Protein AF-A0A1Q7HVD3-F1 (afdb_monomer)

Foldseek 3Di:
DLLLVQLVVLQVLLCCLQPPVVCCCVPPNVDPDRDSVVSNVVSVVSNVLSVLSVVCVVPVLVSLVSLLVQLVVLLVVLVVLVCCLPPVVPPNVVSPVSSVVSNVSSVVSVVVSVVSVVVVVD

Structure (mmCIF, N/CA/C/O backbone):
data_AF-A0A1Q7HVD3-F1
#
_entry.id   AF-A0A1Q7HVD3-F1
#
loop_
_atom_site.group_PDB
_atom_site.id
_atom_site.type_symbol
_atom_site.label_atom_id
_atom_site.label_alt_id
_atom_site.label_comp_id
_atom_site.label_asym_id
_atom_site.label_entity_id
_atom_site.label_seq_id
_atom_site.pdbx_PDB_ins_code
_atom_site.Cartn_x
_atom_site.Cartn_y
_atom_site.Cartn_z
_atom_site.occupancy
_atom_site.B_iso_or_equiv
_atom_site.auth_seq_id
_atom_site.auth_comp_id
_atom_site.auth_asym_id
_atom_site.auth_atom_id
_atom_site.pdbx_PDB_model_num
ATOM 1 N N . MET A 1 1 ? -15.423 -2.236 5.565 1.00 89.81 1 MET A N 1
ATOM 2 C CA . MET A 1 1 ? -15.327 -2.204 4.088 1.00 89.81 1 MET A CA 1
ATOM 3 C C . MET A 1 1 ? -13.984 -1.665 3.601 1.00 89.81 1 MET A C 1
ATOM 5 O O . MET A 1 1 ? -13.309 -2.400 2.901 1.00 89.81 1 MET A O 1
ATOM 9 N N . VAL A 1 2 ? -13.543 -0.468 4.023 1.00 97.25 2 VAL A N 1
ATOM 10 C CA . VAL A 1 2 ? -12.246 0.125 3.605 1.00 97.25 2 VAL A CA 1
ATOM 11 C C . VAL A 1 2 ? -11.052 -0.823 3.787 1.00 97.25 2 VAL A C 1
ATOM 13 O O . VAL A 1 2 ? -10.352 -1.097 2.821 1.00 97.25 2 VAL A O 1
ATOM 16 N N . LEU A 1 3 ? -10.861 -1.382 4.989 1.00 98.25 3 LEU A N 1
ATOM 17 C CA . LEU A 1 3 ? -9.736 -2.286 5.281 1.00 98.25 3 LEU A CA 1
ATOM 18 C C . LEU A 1 3 ? -9.755 -3.569 4.437 1.00 98.25 3 LEU A C 1
ATOM 20 O O . LEU A 1 3 ? -8.703 -4.062 4.049 1.00 98.25 3 LEU A O 1
ATOM 24 N N . VAL A 1 4 ? -10.950 -4.082 4.118 1.00 98.56 4 VAL A N 1
ATOM 25 C CA . VAL A 1 4 ? -11.106 -5.268 3.263 1.00 98.56 4 VAL A CA 1
ATOM 26 C C . VAL A 1 4 ? -10.680 -4.948 1.837 1.00 98.56 4 VAL A C 1
ATOM 28 O O . VAL A 1 4 ? -9.887 -5.683 1.267 1.00 98.56 4 VAL A O 1
ATOM 31 N N . ILE A 1 5 ? -11.172 -3.841 1.273 1.00 98.38 5 ILE A N 1
ATOM 32 C CA . ILE A 1 5 ? -10.840 -3.432 -0.097 1.00 98.38 5 ILE A CA 1
ATOM 33 C C . ILE A 1 5 ? -9.341 -3.150 -0.213 1.00 98.38 5 ILE A C 1
ATOM 35 O O . ILE A 1 5 ? -8.691 -3.706 -1.092 1.00 98.38 5 ILE A O 1
ATOM 39 N N . ALA A 1 6 ? -8.785 -2.349 0.701 1.00 98.06 6 ALA A N 1
ATOM 40 C CA . ALA A 1 6 ? -7.357 -2.052 0.720 1.00 98.06 6 ALA A CA 1
ATOM 41 C C . ALA A 1 6 ? -6.525 -3.337 0.854 1.00 98.06 6 ALA A C 1
ATOM 43 O O . ALA A 1 6 ? -5.630 -3.567 0.050 1.00 98.06 6 ALA A O 1
ATOM 44 N N . GLY A 1 7 ? -6.879 -4.218 1.795 1.00 98.50 7 GLY A N 1
ATOM 45 C CA . GLY A 1 7 ? -6.195 -5.496 1.980 1.00 98.50 7 GLY A CA 1
ATOM 46 C C . GLY A 1 7 ? -6.249 -6.395 0.743 1.00 98.50 7 GLY A C 1
ATOM 47 O O . GLY A 1 7 ? -5.219 -6.925 0.342 1.00 98.50 7 GLY A O 1
ATOM 48 N N . LEU A 1 8 ? -7.413 -6.534 0.099 1.00 98.69 8 LEU A N 1
ATOM 49 C CA . LEU A 1 8 ? -7.563 -7.349 -1.113 1.00 98.69 8 LEU A CA 1
ATOM 50 C C . LEU A 1 8 ? -6.742 -6.800 -2.281 1.00 98.69 8 LEU A C 1
ATOM 52 O O . LEU A 1 8 ? -6.075 -7.577 -2.958 1.00 98.69 8 LEU A O 1
ATOM 56 N N . LEU A 1 9 ? -6.765 -5.483 -2.503 1.00 97.88 9 LEU A N 1
ATOM 57 C CA . LEU A 1 9 ? -5.979 -4.852 -3.564 1.00 97.88 9 LEU A CA 1
ATOM 58 C C . LEU A 1 9 ? -4.476 -5.007 -3.306 1.00 97.88 9 LEU A C 1
ATOM 60 O O . LEU A 1 9 ? -3.746 -5.400 -4.208 1.00 97.88 9 LEU A O 1
ATOM 64 N N . THR A 1 10 ? -4.019 -4.786 -2.070 1.00 98.06 10 THR A N 1
ATOM 65 C CA . THR A 1 10 ? -2.610 -4.973 -1.697 1.00 98.06 10 THR A CA 1
ATOM 66 C C . THR A 1 10 ? -2.164 -6.428 -1.851 1.00 98.06 10 THR A C 1
ATOM 68 O O . THR A 1 10 ? -1.086 -6.678 -2.383 1.00 98.06 10 THR A O 1
ATOM 71 N N . VAL A 1 11 ? -2.991 -7.398 -1.441 1.00 98.75 11 VAL A N 1
ATOM 72 C CA . VAL A 1 11 ? -2.702 -8.825 -1.655 1.00 98.75 11 VAL A CA 1
ATOM 73 C C . VAL A 1 11 ? -2.643 -9.144 -3.146 1.00 98.75 11 VAL A C 1
ATOM 75 O O . VAL A 1 11 ? -1.705 -9.803 -3.577 1.00 98.75 11 VAL A O 1
ATOM 78 N N . ALA A 1 12 ? -3.601 -8.671 -3.945 1.00 98.56 12 ALA A N 1
ATOM 79 C CA . ALA A 1 12 ? -3.614 -8.921 -5.384 1.00 98.56 12 ALA A CA 1
ATOM 80 C C . ALA A 1 12 ? -2.355 -8.370 -6.075 1.00 98.56 12 ALA A C 1
ATOM 82 O O . ALA A 1 12 ? -1.742 -9.090 -6.863 1.00 98.56 12 ALA A O 1
ATOM 83 N N . SER A 1 13 ? -1.929 -7.148 -5.734 1.00 97.69 13 SER A N 1
ATOM 84 C CA . SER A 1 13 ? -0.679 -6.566 -6.238 1.00 97.69 13 SER A CA 1
ATOM 85 C C . SER A 1 13 ? 0.538 -7.401 -5.846 1.00 97.69 13 SER A C 1
ATOM 87 O O . SER A 1 13 ? 1.311 -7.786 -6.718 1.00 97.69 13 SER A O 1
ATOM 89 N N . ALA A 1 14 ? 0.666 -7.773 -4.570 1.00 98.38 14 ALA A N 1
ATOM 90 C CA . ALA A 1 14 ? 1.803 -8.562 -4.096 1.00 98.38 14 ALA A CA 1
ATOM 91 C C . ALA A 1 14 ? 1.866 -9.962 -4.731 1.00 98.38 14 ALA A C 1
ATOM 93 O O . ALA A 1 14 ? 2.940 -10.470 -5.053 1.00 98.38 14 ALA A O 1
ATOM 94 N N . LEU A 1 15 ? 0.711 -10.598 -4.953 1.00 98.75 15 LEU A N 1
ATOM 95 C CA . LEU A 1 15 ? 0.641 -11.871 -5.671 1.00 98.75 15 LEU A CA 1
ATOM 96 C C . LEU A 1 15 ? 1.056 -11.705 -7.140 1.00 98.75 15 LEU A C 1
ATOM 98 O O . LEU A 1 15 ? 1.761 -12.564 -7.669 1.00 98.75 15 LEU A O 1
ATOM 102 N N . ALA A 1 16 ? 0.668 -10.611 -7.796 1.00 98.62 16 ALA A N 1
ATOM 103 C CA . ALA A 1 16 ? 1.115 -10.322 -9.155 1.00 98.62 16 ALA A CA 1
ATOM 104 C C . ALA A 1 16 ? 2.634 -10.076 -9.219 1.00 98.62 16 ALA A C 1
ATOM 106 O O . ALA A 1 16 ? 3.289 -10.612 -10.106 1.00 98.62 16 ALA A O 1
ATOM 107 N N . GLU A 1 17 ? 3.219 -9.363 -8.257 1.00 98.44 17 GLU A N 1
ATOM 108 C CA . GLU A 1 17 ? 4.672 -9.155 -8.152 1.00 98.44 17 GLU A CA 1
ATOM 109 C C . GLU A 1 17 ? 5.442 -10.476 -7.959 1.00 98.44 17 GLU A C 1
ATOM 111 O O . GLU A 1 17 ? 6.466 -10.705 -8.603 1.00 98.44 17 GLU A O 1
ATOM 116 N N . LEU A 1 18 ? 4.928 -11.387 -7.125 1.00 98.56 18 LEU A N 1
ATOM 117 C CA . LEU A 1 18 ? 5.565 -12.678 -6.836 1.00 98.56 18 LEU A CA 1
ATOM 118 C C . LEU A 1 18 ? 5.442 -13.686 -7.985 1.00 98.56 18 LEU A C 1
ATOM 120 O O . LEU A 1 18 ? 6.408 -14.381 -8.315 1.00 98.56 18 LEU A O 1
ATOM 124 N N . PHE A 1 19 ? 4.248 -13.798 -8.571 1.00 98.62 19 PHE A N 1
ATOM 125 C CA . PHE A 1 19 ? 3.902 -14.891 -9.486 1.00 98.62 19 PHE A CA 1
ATOM 126 C C . PHE A 1 19 ? 3.813 -14.465 -10.953 1.00 98.62 19 PHE A C 1
ATOM 128 O O . PHE A 1 19 ? 3.938 -15.312 -11.837 1.00 98.62 19 PHE A O 1
ATOM 135 N N . ALA A 1 20 ? 3.646 -13.172 -11.231 1.00 98.44 20 ALA A N 1
ATOM 136 C CA . ALA A 1 20 ? 3.567 -12.612 -12.578 1.00 98.44 20 ALA A CA 1
ATOM 137 C C . ALA A 1 20 ? 4.376 -11.297 -12.730 1.00 98.44 20 ALA A C 1
ATOM 139 O O . ALA A 1 20 ? 3.848 -10.317 -13.262 1.00 98.44 20 ALA A O 1
ATOM 140 N N . PRO A 1 21 ? 5.663 -11.247 -12.316 1.00 98.12 21 PRO A N 1
ATOM 141 C CA . PRO A 1 21 ? 6.432 -9.999 -12.231 1.00 98.12 21 PRO A CA 1
ATOM 142 C C . PRO A 1 21 ? 6.571 -9.263 -13.570 1.00 98.12 21 PRO A C 1
ATOM 144 O O . PRO A 1 21 ? 6.491 -8.041 -13.605 1.00 98.12 21 PRO A O 1
ATOM 147 N N . ALA A 1 22 ? 6.747 -9.983 -14.683 1.00 97.75 22 ALA A N 1
ATOM 148 C CA . ALA A 1 22 ? 6.830 -9.357 -16.005 1.00 97.75 22 ALA A CA 1
ATOM 1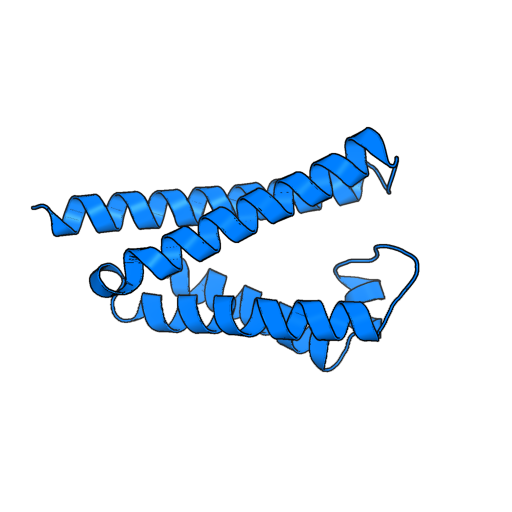49 C C . ALA A 1 22 ? 5.507 -8.671 -16.388 1.00 97.75 22 ALA A C 1
ATOM 151 O O . ALA A 1 22 ? 5.503 -7.520 -16.808 1.00 97.75 22 ALA A O 1
ATOM 152 N N . TRP A 1 23 ? 4.372 -9.336 -16.142 1.00 98.00 23 TRP A N 1
ATOM 153 C CA . TRP A 1 23 ? 3.056 -8.744 -16.382 1.00 98.00 23 TRP A CA 1
ATOM 154 C C . TRP A 1 23 ? 2.811 -7.528 -15.483 1.00 98.00 23 TRP A C 1
ATOM 156 O O . TRP A 1 23 ? 2.312 -6.508 -15.958 1.00 98.00 23 TRP A O 1
ATOM 166 N N . PHE A 1 24 ? 3.181 -7.614 -14.202 1.00 97.56 24 PHE A N 1
ATOM 167 C CA . PHE A 1 24 ? 3.056 -6.493 -13.273 1.00 97.56 24 PHE A CA 1
ATOM 168 C C . PHE A 1 24 ? 3.880 -5.290 -13.740 1.00 97.56 24 PHE A C 1
ATOM 170 O O . PHE A 1 24 ? 3.375 -4.168 -13.752 1.00 97.56 24 PHE A O 1
ATOM 177 N N . PHE A 1 25 ? 5.120 -5.527 -14.171 1.00 95.50 25 PHE A N 1
ATOM 178 C CA . PHE A 1 25 ? 5.982 -4.492 -14.729 1.00 95.50 25 PHE A CA 1
ATOM 179 C C . PHE A 1 25 ? 5.345 -3.837 -15.959 1.00 95.50 25 PHE A C 1
ATOM 181 O O . PHE A 1 25 ? 5.230 -2.619 -16.004 1.00 95.50 25 PHE A O 1
ATOM 188 N N . ASP A 1 26 ? 4.853 -4.623 -16.916 1.00 95.31 26 ASP A N 1
ATOM 189 C CA . ASP A 1 26 ? 4.305 -4.085 -18.166 1.00 95.31 26 ASP A CA 1
ATOM 190 C C . ASP A 1 26 ? 2.983 -3.314 -17.976 1.00 95.31 26 ASP A C 1
ATOM 192 O O . ASP A 1 26 ? 2.684 -2.396 -18.743 1.00 95.31 26 ASP A O 1
ATOM 196 N N . ASN A 1 27 ? 2.176 -3.672 -16.968 1.00 94.06 27 ASN A N 1
ATOM 197 C CA . ASN A 1 27 ? 0.786 -3.205 -16.859 1.00 94.06 27 ASN A CA 1
ATOM 198 C C . ASN A 1 27 ? 0.505 -2.312 -15.648 1.00 94.06 27 ASN A C 1
ATOM 200 O O . ASN A 1 27 ? -0.363 -1.444 -15.734 1.00 94.06 27 ASN A O 1
ATOM 204 N N . ILE A 1 28 ? 1.203 -2.518 -14.531 1.00 91.62 28 ILE A N 1
ATOM 205 C CA . ILE A 1 28 ? 0.907 -1.857 -13.255 1.00 91.62 28 ILE A CA 1
ATOM 206 C C . ILE A 1 28 ? 2.006 -0.856 -12.907 1.00 91.62 28 ILE A C 1
ATOM 208 O O . ILE A 1 28 ? 1.733 0.336 -12.814 1.00 91.62 28 ILE A O 1
ATOM 212 N N . GLY A 1 29 ? 3.248 -1.323 -12.769 1.00 87.81 29 GLY A N 1
ATOM 213 C CA . GLY A 1 29 ? 4.378 -0.506 -12.324 1.00 87.81 29 GLY A CA 1
ATOM 214 C C . GLY A 1 29 ? 5.587 -0.590 -13.258 1.00 87.81 29 GLY A C 1
ATOM 215 O O . GLY A 1 29 ? 6.583 -1.210 -12.876 1.00 87.81 29 GLY A O 1
ATOM 216 N N . PRO A 1 30 ? 5.549 0.032 -14.454 1.00 87.81 30 PRO A N 1
ATOM 217 C CA . PRO A 1 30 ? 6.685 0.042 -15.373 1.00 87.81 30 PRO A CA 1
ATOM 218 C C . PRO A 1 30 ? 7.740 1.054 -14.917 1.00 87.81 30 PRO A C 1
ATOM 220 O O . PRO A 1 30 ? 7.810 2.176 -15.419 1.00 87.81 30 PRO A O 1
ATOM 223 N N . TYR A 1 31 ? 8.574 0.644 -13.965 1.00 85.88 31 TYR A N 1
ATOM 224 C CA . TYR A 1 31 ? 9.717 1.414 -13.470 1.00 85.88 31 TYR A CA 1
ATOM 225 C C . TYR A 1 31 ? 11.019 0.782 -13.983 1.00 85.88 31 TYR A C 1
ATOM 227 O O . TYR A 1 31 ? 11.544 -0.132 -13.346 1.00 85.88 31 TYR A O 1
ATOM 235 N N . PRO A 1 32 ? 11.508 1.173 -15.179 1.00 86.69 32 PRO A N 1
ATOM 236 C CA . PRO A 1 32 ? 12.650 0.519 -15.807 1.00 86.69 32 PRO A CA 1
ATOM 237 C C . PRO A 1 32 ? 13.969 0.787 -15.060 1.00 86.69 32 PRO A C 1
ATOM 239 O O . PRO A 1 32 ? 14.143 1.865 -14.492 1.00 86.69 32 PRO A O 1
ATOM 242 N N . PRO A 1 33 ? 14.941 -0.144 -15.142 1.00 91.38 33 PRO A N 1
ATOM 243 C CA . PRO A 1 33 ? 14.887 -1.413 -15.877 1.00 91.38 33 PRO A CA 1
ATOM 244 C C . PRO A 1 33 ? 14.118 -2.516 -15.128 1.00 91.38 33 PRO A C 1
ATOM 246 O O . PRO A 1 33 ? 14.104 -2.555 -13.901 1.00 91.38 33 PRO A O 1
ATOM 249 N N . TYR A 1 34 ? 13.520 -3.458 -15.870 1.00 94.69 34 TYR A N 1
ATOM 250 C CA . TYR A 1 34 ? 12.862 -4.623 -15.268 1.00 94.69 34 TYR A CA 1
ATOM 251 C C . TYR A 1 34 ? 13.845 -5.439 -14.417 1.00 94.69 34 TYR A C 1
ATOM 253 O O . TYR A 1 34 ? 14.892 -5.875 -14.901 1.00 94.69 34 TYR A O 1
ATOM 261 N N . ASN A 1 35 ? 13.472 -5.700 -13.162 1.00 97.00 35 ASN A N 1
ATOM 262 C CA . ASN A 1 35 ? 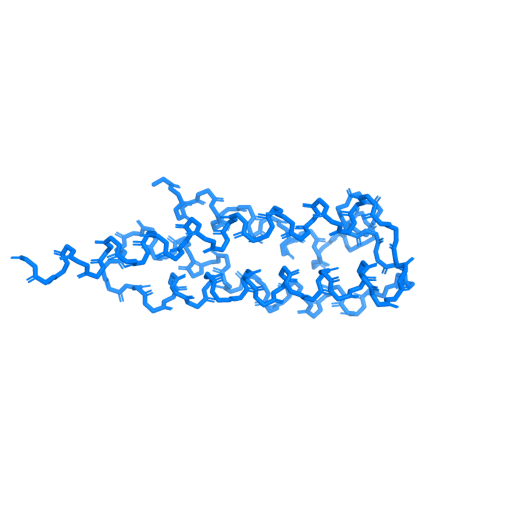14.243 -6.529 -12.243 1.00 97.00 35 ASN A CA 1
ATOM 263 C C . ASN A 1 35 ? 13.334 -7.533 -11.521 1.00 97.00 35 ASN A C 1
ATOM 265 O O . ASN A 1 35 ? 12.691 -7.224 -10.520 1.00 97.00 35 ASN A O 1
ATOM 269 N N . ARG A 1 36 ? 13.336 -8.778 -12.006 1.00 97.38 36 ARG A N 1
ATOM 270 C CA . ARG A 1 36 ? 12.526 -9.877 -11.456 1.00 97.38 36 ARG A CA 1
ATOM 271 C C . ARG A 1 36 ? 12.796 -10.158 -9.971 1.00 97.38 36 ARG A C 1
ATOM 273 O O . ARG A 1 36 ? 11.895 -10.616 -9.275 1.00 97.38 36 ARG A O 1
ATOM 280 N N . HIS A 1 37 ? 14.033 -9.990 -9.504 1.00 97.94 37 HIS A N 1
ATOM 281 C CA . HIS A 1 37 ? 14.366 -10.243 -8.100 1.00 97.94 37 HIS A CA 1
ATOM 282 C C . HIS A 1 37 ? 13.763 -9.152 -7.216 1.00 97.94 37 HIS A C 1
ATOM 284 O O . HIS A 1 37 ? 13.024 -9.469 -6.294 1.00 97.94 37 HIS A O 1
ATOM 290 N N . TYR A 1 38 ? 13.959 -7.888 -7.600 1.00 96.88 38 TYR A N 1
ATOM 291 C CA . TYR A 1 38 ? 13.426 -6.738 -6.873 1.00 96.88 38 TYR A CA 1
ATOM 292 C C . TYR A 1 38 ? 11.893 -6.736 -6.790 1.00 96.88 38 TYR A C 1
ATOM 294 O O . TYR A 1 38 ? 11.346 -6.485 -5.722 1.00 96.88 38 TYR A O 1
ATOM 302 N N . LEU A 1 39 ? 11.187 -7.079 -7.879 1.00 97.56 39 LEU A N 1
ATOM 303 C CA . LEU A 1 39 ? 9.727 -7.248 -7.819 1.00 97.56 39 LEU A CA 1
ATOM 304 C C . LEU A 1 39 ? 9.324 -8.379 -6.862 1.00 97.56 39 LEU A C 1
ATOM 306 O O . LEU A 1 39 ? 8.369 -8.231 -6.108 1.00 97.56 39 LEU A O 1
ATOM 310 N N . GLY A 1 40 ? 10.057 -9.495 -6.866 1.00 98.06 40 GLY A N 1
ATOM 311 C CA . GLY A 1 40 ? 9.810 -10.593 -5.932 1.00 98.06 40 GLY A CA 1
ATOM 312 C C . GLY A 1 40 ? 9.989 -10.171 -4.471 1.00 98.06 40 GLY A C 1
ATOM 313 O O . GLY A 1 40 ? 9.146 -10.502 -3.639 1.00 98.06 40 GLY A O 1
ATOM 314 N N . ASP A 1 41 ? 11.041 -9.408 -4.172 1.00 98.31 41 ASP A N 1
ATOM 315 C CA . ASP A 1 41 ? 11.285 -8.863 -2.835 1.00 98.31 41 ASP A CA 1
ATOM 316 C C . ASP A 1 41 ? 10.165 -7.903 -2.424 1.00 98.31 41 ASP A C 1
ATOM 318 O O . ASP A 1 41 ? 9.605 -8.041 -1.336 1.00 98.31 41 ASP A O 1
ATOM 322 N N . LEU A 1 42 ? 9.780 -6.978 -3.311 1.00 96.50 42 LEU A N 1
ATOM 323 C CA . LEU A 1 42 ? 8.676 -6.050 -3.073 1.00 96.50 42 LEU A CA 1
ATOM 324 C C . LEU A 1 42 ? 7.388 -6.809 -2.727 1.00 96.50 42 LEU A C 1
ATOM 326 O O . LEU A 1 42 ? 6.816 -6.578 -1.661 1.00 96.50 42 LEU A O 1
ATOM 330 N N . GLY A 1 43 ? 7.004 -7.792 -3.543 1.00 98.12 43 GLY A N 1
ATOM 331 C CA . GLY A 1 43 ? 5.822 -8.614 -3.288 1.00 98.12 43 GLY A CA 1
ATOM 332 C C . GLY A 1 43 ? 5.907 -9.393 -1.978 1.00 98.12 43 GLY A C 1
ATOM 333 O O . GLY A 1 43 ? 4.923 -9.470 -1.238 1.00 98.12 43 GLY A O 1
ATOM 334 N N . ALA A 1 44 ? 7.084 -9.912 -1.624 1.00 98.44 44 ALA A N 1
ATOM 335 C CA . ALA A 1 44 ? 7.295 -10.612 -0.359 1.00 98.44 44 ALA A CA 1
ATOM 336 C C . ALA A 1 44 ? 7.111 -9.696 0.865 1.00 98.44 44 ALA A C 1
ATOM 338 O O . ALA A 1 44 ? 6.562 -10.139 1.876 1.00 98.44 44 ALA A O 1
ATOM 339 N N . PHE A 1 45 ? 7.515 -8.425 0.780 1.00 96.62 45 PHE A N 1
ATOM 340 C CA . PHE A 1 45 ? 7.332 -7.443 1.856 1.00 96.62 45 PHE A CA 1
ATOM 341 C C . PHE A 1 45 ? 5.930 -6.811 1.881 1.00 96.62 45 PHE A C 1
ATOM 343 O O . PHE A 1 45 ? 5.431 -6.474 2.958 1.00 96.62 45 PHE A O 1
ATOM 350 N N . VAL A 1 46 ? 5.264 -6.676 0.730 1.00 97.06 46 VAL A N 1
ATOM 351 C CA . VAL A 1 46 ? 3.922 -6.075 0.612 1.00 97.06 46 VAL A CA 1
ATOM 35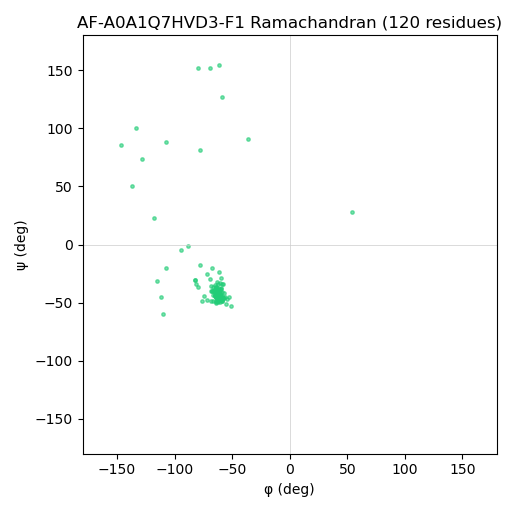2 C C . VAL A 1 46 ? 2.815 -7.071 0.973 1.00 97.06 46 VAL A C 1
ATOM 354 O O . VAL A 1 46 ? 1.816 -6.683 1.589 1.00 97.06 46 VAL A O 1
ATOM 357 N N . LEU A 1 47 ? 2.985 -8.363 0.670 1.00 98.56 47 LEU A N 1
ATOM 358 C CA . LEU A 1 47 ? 1.975 -9.392 0.940 1.00 98.56 47 LEU A CA 1
ATOM 359 C C . LEU A 1 47 ? 1.533 -9.434 2.422 1.00 98.56 47 LEU A C 1
ATOM 361 O O . LEU A 1 47 ? 0.321 -9.413 2.674 1.00 98.56 47 LEU A O 1
ATOM 365 N N . PRO A 1 48 ? 2.443 -9.420 3.422 1.00 98.31 48 PRO A N 1
ATOM 366 C CA . PRO A 1 48 ? 2.062 -9.373 4.832 1.00 98.31 48 PRO A CA 1
ATOM 367 C C . PRO A 1 48 ? 1.260 -8.127 5.221 1.00 98.31 48 PRO A C 1
ATOM 369 O O . PRO A 1 48 ? 0.380 -8.229 6.073 1.00 98.31 48 PRO A O 1
ATOM 372 N N . LEU A 1 49 ? 1.508 -6.966 4.600 1.00 97.44 49 LEU A N 1
ATOM 373 C CA . LEU A 1 49 ? 0.734 -5.746 4.869 1.00 97.44 49 LEU A CA 1
ATOM 374 C C . LEU A 1 49 ? -0.715 -5.898 4.397 1.00 97.44 49 LEU A C 1
ATOM 376 O O . LEU A 1 49 ? -1.644 -5.569 5.138 1.00 97.44 49 LEU A O 1
ATOM 380 N N . GLY A 1 50 ? -0.920 -6.458 3.201 1.00 98.38 50 GLY A N 1
ATOM 381 C CA . GLY A 1 50 ? -2.255 -6.751 2.679 1.00 98.38 50 GLY A CA 1
ATOM 382 C C . GLY A 1 50 ? -3.013 -7.750 3.557 1.00 98.38 50 GLY A C 1
ATOM 383 O O . GLY A 1 50 ? -4.152 -7.497 3.953 1.00 98.38 50 GLY A O 1
ATOM 384 N N . ILE A 1 51 ? -2.358 -8.846 3.953 1.00 98.69 51 ILE A N 1
ATOM 385 C CA . ILE A 1 51 ? -2.924 -9.830 4.891 1.00 98.69 51 ILE A CA 1
ATOM 386 C C . ILE A 1 51 ? -3.234 -9.175 6.245 1.00 98.69 51 ILE A C 1
ATOM 388 O O . ILE A 1 51 ? -4.309 -9.395 6.806 1.00 98.69 51 ILE A O 1
ATOM 392 N N . GLY A 1 52 ? -2.332 -8.335 6.754 1.00 98.50 52 GLY A N 1
ATOM 393 C CA . GLY A 1 52 ? -2.503 -7.591 8.000 1.00 98.50 52 GLY A CA 1
ATOM 394 C C . GLY A 1 52 ? -3.737 -6.690 7.981 1.00 98.50 52 GLY A C 1
ATOM 395 O O . GLY A 1 52 ? -4.489 -6.672 8.953 1.00 98.50 52 GLY A O 1
ATOM 396 N N . LEU A 1 53 ? -4.015 -6.014 6.863 1.00 98.62 53 LEU A N 1
ATOM 397 C CA . LEU A 1 53 ? -5.238 -5.224 6.680 1.00 98.62 53 LEU A CA 1
ATOM 398 C C . LEU A 1 53 ? -6.506 -6.092 6.675 1.00 98.62 53 LEU A C 1
ATOM 400 O O . LEU A 1 53 ? -7.512 -5.704 7.272 1.00 98.62 53 LEU A O 1
ATOM 404 N N . LEU A 1 54 ? -6.463 -7.282 6.066 1.00 98.69 54 LEU A N 1
ATOM 405 C CA . LEU A 1 54 ? -7.581 -8.236 6.099 1.00 98.69 54 LEU A CA 1
ATOM 406 C C . LEU A 1 54 ? -7.834 -8.784 7.511 1.00 98.69 54 LEU A C 1
ATOM 408 O O . LEU A 1 54 ? -8.985 -8.983 7.899 1.00 98.69 54 LEU A O 1
ATOM 412 N N . ILE A 1 55 ? -6.778 -9.004 8.298 1.00 98.62 55 ILE A N 1
ATOM 413 C CA . ILE A 1 55 ? -6.887 -9.378 9.714 1.00 98.62 55 ILE A CA 1
ATOM 414 C C . ILE A 1 55 ? -7.471 -8.212 10.517 1.00 98.62 55 ILE A C 1
ATOM 416 O O . ILE A 1 55 ? -8.454 -8.397 11.236 1.00 98.62 55 ILE A O 1
ATOM 420 N N . ALA A 1 56 ? -6.932 -7.005 10.335 1.00 98.38 56 ALA A N 1
ATOM 421 C CA . ALA A 1 56 ? -7.405 -5.799 11.002 1.00 98.38 56 ALA A CA 1
ATOM 422 C C . ALA A 1 56 ? -8.870 -5.487 10.676 1.00 98.38 56 ALA A C 1
ATOM 424 O O . ALA A 1 56 ? -9.586 -4.950 11.514 1.00 98.38 56 ALA A O 1
ATOM 425 N N . ALA A 1 57 ? -9.363 -5.874 9.497 1.00 98.25 57 ALA A N 1
ATOM 426 C CA . ALA A 1 57 ? -10.766 -5.717 9.136 1.00 98.25 57 ALA A CA 1
ATOM 427 C C . ALA A 1 57 ? -11.738 -6.493 10.044 1.00 98.25 57 ALA A C 1
ATOM 429 O O . ALA A 1 57 ? -12.906 -6.111 10.119 1.00 98.25 57 ALA A O 1
ATOM 430 N N . ARG A 1 58 ? -11.279 -7.559 10.720 1.00 98.00 58 ARG A N 1
ATOM 431 C CA . ARG A 1 58 ? -12.103 -8.370 11.635 1.00 98.00 58 ARG A CA 1
ATOM 432 C C . ARG A 1 58 ? -12.265 -7.728 13.010 1.00 98.00 58 ARG A C 1
ATOM 434 O O . ARG A 1 58 ? -13.334 -7.827 13.598 1.00 98.00 58 ARG A O 1
ATOM 441 N N . ASP A 1 59 ? -11.217 -7.073 13.499 1.00 97.56 59 ASP A N 1
ATOM 442 C CA . ASP A 1 59 ? -11.227 -6.323 14.758 1.00 97.56 59 ASP A CA 1
ATOM 443 C C . ASP A 1 59 ? -10.298 -5.103 14.632 1.00 97.56 59 ASP A C 1
ATOM 445 O O . ASP A 1 59 ? -9.113 -5.182 14.970 1.00 97.56 59 ASP A O 1
ATOM 449 N N . PRO A 1 60 ? -10.801 -3.972 14.104 1.00 97.31 60 PRO A N 1
ATOM 450 C CA . PRO A 1 60 ? -9.962 -2.808 13.835 1.00 97.31 60 PRO A CA 1
ATOM 451 C C . PRO A 1 60 ? -9.353 -2.201 15.099 1.00 97.31 60 PRO A C 1
ATOM 453 O O . PRO A 1 60 ? -8.235 -1.695 15.048 1.00 97.31 60 PRO A O 1
ATOM 456 N N . ILE A 1 61 ? -10.069 -2.277 16.227 1.00 97.12 61 ILE A N 1
ATOM 457 C CA . ILE A 1 61 ? -9.648 -1.711 17.514 1.00 97.12 61 ILE A CA 1
ATOM 458 C C . ILE A 1 61 ? -8.382 -2.411 18.003 1.00 97.12 61 ILE A C 1
ATOM 460 O O . ILE A 1 61 ? -7.391 -1.747 18.308 1.00 97.12 61 ILE A O 1
ATOM 464 N N . ARG A 1 62 ? -8.364 -3.749 17.990 1.00 97.31 62 ARG A N 1
ATOM 465 C CA . ARG A 1 62 ? -7.182 -4.523 18.402 1.00 97.31 62 ARG A CA 1
ATOM 466 C C . ARG A 1 62 ? -5.988 -4.385 17.461 1.00 97.31 62 ARG A C 1
ATOM 468 O O . ARG A 1 62 ? -4.864 -4.655 17.871 1.00 97.31 62 ARG A O 1
ATOM 475 N N . HIS A 1 63 ? -6.213 -3.971 16.216 1.00 98.00 63 HIS A N 1
ATOM 476 C CA . HIS A 1 63 ? -5.192 -3.956 15.166 1.00 98.00 63 HIS A CA 1
ATOM 477 C C . HIS A 1 63 ? -4.888 -2.549 14.639 1.00 98.00 63 HIS A C 1
ATOM 479 O O . HIS A 1 63 ? -4.369 -2.397 13.533 1.00 98.00 63 HIS A O 1
ATOM 485 N N . VAL A 1 64 ? -5.171 -1.504 15.420 1.00 97.75 64 VAL A N 1
ATOM 486 C CA . VAL A 1 64 ? -4.987 -0.114 14.979 1.00 97.75 64 VAL A CA 1
ATOM 487 C C . VAL A 1 64 ? -3.542 0.205 14.578 1.00 97.75 64 VAL A C 1
ATOM 489 O O . VAL A 1 64 ? -3.322 0.934 13.614 1.00 97.75 64 VAL A O 1
ATOM 492 N N . ALA A 1 65 ? -2.559 -0.413 15.241 1.00 97.62 65 ALA A N 1
ATOM 493 C CA . ALA A 1 65 ? -1.147 -0.285 14.885 1.00 97.62 65 ALA A CA 1
ATOM 494 C C . ALA A 1 65 ? -0.841 -0.830 13.478 1.00 97.62 65 ALA A C 1
ATOM 496 O O . ALA A 1 65 ? -0.070 -0.217 12.746 1.00 97.62 65 ALA A O 1
ATOM 497 N N . LEU A 1 66 ? -1.482 -1.932 13.061 1.00 97.62 66 LEU A N 1
ATOM 498 C CA . LEU A 1 66 ? -1.328 -2.476 11.705 1.00 97.62 66 LEU A CA 1
ATOM 499 C C . LEU A 1 66 ? -1.937 -1.542 10.654 1.00 97.62 66 LEU A C 1
ATOM 501 O O . LEU A 1 66 ? -1.347 -1.336 9.597 1.00 97.62 66 LEU A O 1
ATOM 505 N N . ILE A 1 67 ? -3.092 -0.939 10.955 1.00 98.50 67 ILE A N 1
ATOM 506 C CA . ILE A 1 67 ? -3.734 0.042 10.067 1.00 98.50 67 ILE A CA 1
ATOM 507 C C . ILE A 1 67 ? -2.835 1.277 9.914 1.00 98.50 67 ILE A C 1
ATOM 509 O O . ILE A 1 67 ? -2.617 1.747 8.798 1.00 98.50 67 ILE A O 1
ATOM 513 N N . ALA A 1 68 ? -2.278 1.775 11.022 1.00 98.25 68 ALA A N 1
ATOM 514 C CA . ALA A 1 68 ? -1.352 2.902 11.015 1.00 98.25 68 ALA A CA 1
ATOM 515 C C . ALA A 1 68 ? -0.065 2.583 10.241 1.00 98.25 68 ALA A C 1
ATOM 517 O O . ALA A 1 68 ? 0.380 3.402 9.441 1.00 98.25 68 ALA A O 1
ATOM 518 N N . LEU A 1 69 ? 0.498 1.383 10.412 1.00 98.25 69 LEU A N 1
ATOM 519 C CA . LEU A 1 69 ? 1.674 0.944 9.662 1.00 98.25 69 LEU A CA 1
ATOM 520 C C . LEU A 1 69 ? 1.401 0.907 8.154 1.00 98.25 69 LEU A C 1
ATOM 522 O O . LEU A 1 69 ? 2.204 1.414 7.377 1.00 98.25 69 LEU A O 1
ATOM 526 N N . ALA A 1 70 ? 0.253 0.370 7.735 1.00 98.06 70 ALA A N 1
ATOM 527 C CA . ALA A 1 70 ? -0.143 0.349 6.328 1.00 98.06 70 ALA A CA 1
ATOM 528 C C . ALA A 1 70 ? -0.374 1.761 5.753 1.00 98.06 70 ALA A C 1
ATOM 530 O O . ALA A 1 70 ? -0.054 2.014 4.588 1.00 98.06 70 ALA A O 1
ATOM 531 N N 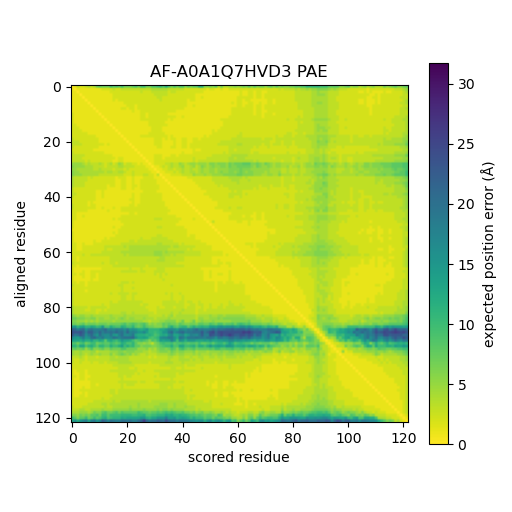. ALA A 1 71 ? -0.896 2.686 6.567 1.00 98.44 71 ALA A N 1
ATOM 532 C CA . ALA A 1 71 ? -1.033 4.093 6.201 1.00 98.44 71 ALA A CA 1
ATOM 533 C C . ALA A 1 71 ? 0.338 4.753 5.990 1.00 98.44 71 ALA A C 1
ATOM 535 O O . ALA A 1 71 ? 0.579 5.346 4.942 1.00 98.44 71 ALA A O 1
ATOM 536 N N . ILE A 1 72 ? 1.253 4.598 6.953 1.00 98.31 72 ILE A N 1
ATOM 537 C CA . ILE A 1 72 ? 2.621 5.130 6.877 1.00 98.31 72 ILE A CA 1
ATOM 538 C C . ILE A 1 72 ? 3.352 4.543 5.670 1.00 98.31 72 ILE A C 1
ATOM 540 O O . ILE A 1 72 ? 3.939 5.296 4.900 1.00 98.31 72 ILE A O 1
ATOM 544 N N . GLY A 1 73 ? 3.267 3.227 5.463 1.00 96.94 73 GLY A N 1
ATOM 545 C CA . GLY A 1 73 ? 3.871 2.553 4.314 1.00 96.94 73 GLY A CA 1
ATOM 546 C C . GLY A 1 73 ? 3.401 3.139 2.982 1.00 96.94 73 GLY A C 1
ATOM 547 O O . GLY A 1 73 ? 4.230 3.451 2.135 1.00 96.94 73 GLY A O 1
ATOM 548 N N . ASN A 1 74 ? 2.094 3.385 2.822 1.00 97.69 74 ASN A N 1
ATOM 549 C CA . ASN A 1 74 ? 1.558 4.044 1.625 1.00 97.69 74 ASN A CA 1
ATOM 550 C C . ASN A 1 74 ? 2.087 5.471 1.443 1.00 97.69 74 ASN A C 1
ATOM 552 O O . ASN A 1 74 ? 2.430 5.852 0.330 1.00 97.69 74 ASN A O 1
ATOM 556 N N . LEU A 1 75 ? 2.170 6.262 2.516 1.00 98.25 75 LEU A N 1
ATOM 557 C CA . LEU A 1 75 ? 2.654 7.644 2.436 1.00 98.25 75 LEU A CA 1
ATOM 558 C C . LEU A 1 75 ? 4.152 7.712 2.113 1.00 98.25 75 LEU A C 1
ATOM 560 O O . LEU A 1 75 ? 4.564 8.537 1.301 1.00 98.25 75 LEU A O 1
ATOM 564 N N . VAL A 1 76 ? 4.961 6.828 2.704 1.00 97.75 76 VAL A N 1
ATOM 565 C CA . VAL A 1 76 ? 6.391 6.706 2.382 1.00 97.75 76 VAL A CA 1
ATOM 566 C C . VAL A 1 76 ? 6.574 6.246 0.934 1.00 97.75 76 VAL A C 1
ATOM 568 O O . VAL A 1 76 ? 7.401 6.801 0.217 1.00 97.75 76 VAL A O 1
ATOM 571 N N . HIS A 1 77 ? 5.760 5.296 0.469 1.00 95.06 77 HIS A N 1
ATOM 572 C CA . HIS A 1 77 ? 5.788 4.838 -0.919 1.00 95.06 77 HIS A CA 1
ATOM 573 C C . HIS A 1 77 ? 5.395 5.958 -1.895 1.00 95.06 77 HIS A C 1
ATOM 575 O O . HIS A 1 77 ? 6.100 6.206 -2.871 1.00 95.06 77 HIS A O 1
ATOM 581 N N . ALA A 1 78 ? 4.331 6.706 -1.594 1.00 95.69 78 ALA A N 1
ATOM 582 C CA . ALA A 1 78 ? 3.929 7.877 -2.368 1.00 95.69 78 ALA A CA 1
ATOM 583 C C . ALA A 1 78 ? 5.052 8.923 -2.456 1.00 95.69 78 ALA A C 1
ATOM 585 O O . ALA A 1 78 ? 5.296 9.477 -3.527 1.00 95.69 78 ALA A O 1
ATOM 586 N N . ALA A 1 79 ? 5.764 9.166 -1.350 1.00 95.00 79 ALA A N 1
ATOM 587 C CA . ALA A 1 79 ? 6.909 10.071 -1.326 1.00 95.00 79 ALA A CA 1
ATOM 588 C C . ALA A 1 79 ? 8.065 9.573 -2.211 1.00 95.00 79 ALA A C 1
ATOM 590 O O . ALA A 1 79 ? 8.697 10.385 -2.883 1.00 95.00 79 ALA A O 1
ATOM 591 N N . ASN A 1 80 ? 8.303 8.258 -2.271 1.00 92.00 80 ASN A N 1
ATOM 592 C CA . ASN A 1 80 ? 9.291 7.671 -3.177 1.00 92.00 80 ASN A CA 1
ATOM 593 C C . ASN A 1 80 ? 8.928 7.911 -4.655 1.00 92.00 80 ASN A C 1
ATOM 595 O O . ASN A 1 80 ? 9.763 8.376 -5.424 1.00 92.00 80 ASN A O 1
ATOM 599 N N . HIS A 1 81 ? 7.664 7.704 -5.042 1.00 90.44 81 HIS A N 1
ATOM 600 C CA . HIS A 1 81 ? 7.207 8.026 -6.403 1.00 90.44 81 HIS A CA 1
ATOM 601 C C . HIS A 1 81 ? 7.304 9.521 -6.722 1.00 90.44 81 HIS A C 1
ATOM 603 O O . HIS A 1 81 ? 7.694 9.901 -7.827 1.00 90.44 81 HIS A O 1
ATOM 609 N N . ALA A 1 82 ? 6.968 10.382 -5.758 1.00 90.38 82 ALA A N 1
ATOM 610 C CA . ALA A 1 82 ? 7.115 11.822 -5.921 1.00 90.38 82 ALA A CA 1
ATOM 611 C C . ALA A 1 82 ? 8.588 12.216 -6.119 1.00 90.38 82 ALA A C 1
ATOM 613 O O . ALA A 1 82 ? 8.879 13.072 -6.951 1.00 90.38 82 ALA A O 1
ATOM 614 N N . PHE A 1 83 ? 9.520 11.577 -5.408 1.00 89.50 83 PHE A N 1
ATOM 615 C CA . PHE A 1 83 ? 10.953 11.782 -5.607 1.00 89.50 83 PHE A CA 1
ATOM 616 C C . PHE A 1 83 ? 11.389 11.392 -7.026 1.00 89.50 83 PHE A C 1
ATOM 618 O O . PHE A 1 83 ? 12.043 12.188 -7.698 1.00 89.50 83 PHE A O 1
ATOM 625 N N . ASP A 1 84 ? 10.970 10.230 -7.527 1.00 85.44 84 ASP A N 1
ATOM 626 C CA . ASP A 1 84 ? 11.314 9.796 -8.887 1.00 85.44 84 ASP A CA 1
ATOM 627 C C . ASP A 1 84 ? 10.746 10.729 -9.964 1.00 85.44 84 ASP A C 1
ATOM 629 O O . ASP A 1 84 ? 11.436 11.055 -10.935 1.00 85.44 84 ASP A O 1
ATOM 633 N N . ALA A 1 85 ? 9.518 11.216 -9.769 1.00 83.38 85 ALA A N 1
ATOM 634 C CA . ALA A 1 85 ? 8.902 12.192 -10.660 1.00 83.38 85 ALA A CA 1
ATOM 635 C C . ALA A 1 85 ? 9.669 13.525 -10.656 1.00 83.38 85 ALA A C 1
ATOM 637 O O . ALA A 1 85 ? 9.991 14.065 -11.710 1.00 83.38 85 ALA A O 1
ATOM 638 N N . LEU A 1 86 ? 9.967 14.068 -9.475 1.00 85.38 86 LEU A N 1
ATOM 639 C CA . LEU A 1 86 ? 10.501 15.425 -9.333 1.00 85.38 86 LEU A CA 1
ATOM 640 C C . LEU A 1 86 ? 12.013 15.516 -9.549 1.00 85.38 86 LEU A C 1
ATOM 642 O O . LEU A 1 86 ? 12.501 16.559 -9.978 1.00 85.38 86 LEU A O 1
ATOM 646 N N . VAL A 1 87 ? 12.753 14.457 -9.222 1.00 84.81 87 VAL A N 1
ATOM 647 C CA . VAL A 1 87 ? 14.222 14.471 -9.172 1.00 84.81 87 VAL A CA 1
ATOM 648 C C 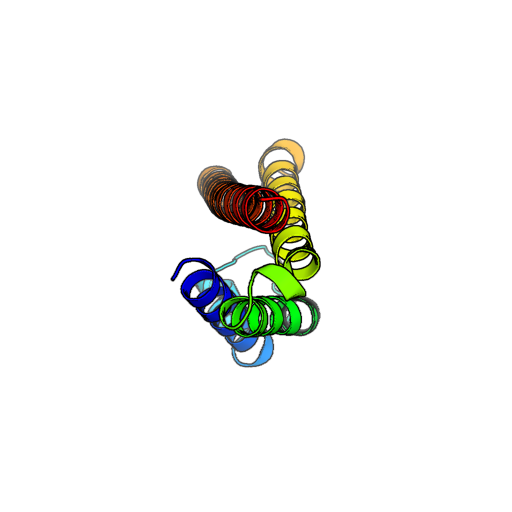. VAL A 1 87 ? 14.826 13.617 -10.277 1.00 84.81 87 VAL A C 1
ATOM 650 O O . VAL A 1 87 ? 15.749 14.063 -10.954 1.00 84.81 87 VAL A O 1
ATOM 653 N N . GLN A 1 88 ? 14.300 12.411 -10.504 1.00 77.38 88 GLN A N 1
ATOM 654 C CA . GLN A 1 88 ? 14.863 11.487 -11.496 1.00 77.38 88 GLN A CA 1
ATOM 655 C C . GLN A 1 88 ? 14.287 11.674 -12.907 1.00 77.38 88 GLN A C 1
ATOM 657 O O . GLN A 1 88 ? 14.722 11.002 -13.839 1.00 77.38 88 GLN A O 1
ATOM 662 N N . SER A 1 89 ? 13.343 12.608 -13.094 1.00 64.50 89 SER A N 1
ATOM 663 C CA . SER A 1 89 ? 12.660 12.856 -14.376 1.00 64.50 89 SER A CA 1
ATOM 664 C C . SER A 1 89 ? 12.014 11.594 -14.974 1.00 64.50 89 SER A C 1
ATOM 666 O O . SER A 1 89 ? 11.866 11.480 -16.195 1.00 64.50 89 SER A O 1
ATOM 668 N N . ALA A 1 90 ? 11.626 10.635 -14.124 1.00 62.06 90 ALA A N 1
ATOM 669 C CA . ALA A 1 90 ? 10.857 9.467 -14.540 1.00 62.06 90 ALA A CA 1
ATOM 670 C C . ALA A 1 90 ? 9.504 9.917 -15.124 1.00 62.06 90 ALA A C 1
ATOM 672 O O . ALA A 1 90 ? 9.032 10.999 -14.789 1.00 62.06 90 ALA A O 1
ATOM 673 N N . GLN A 1 91 ? 8.891 9.106 -16.000 1.00 66.25 91 GLN A N 1
ATOM 674 C CA . GLN A 1 91 ? 7.665 9.416 -16.765 1.00 66.25 91 GLN A CA 1
ATOM 675 C C . GLN A 1 91 ? 6.626 10.258 -15.981 1.00 66.25 91 GLN A C 1
ATOM 677 O O . GLN A 1 91 ? 5.739 9.716 -15.316 1.00 66.25 91 GLN A O 1
ATOM 682 N N . LEU A 1 92 ? 6.726 11.591 -16.099 1.00 62.75 92 LEU A N 1
ATOM 683 C CA . LEU A 1 92 ? 6.118 12.559 -15.171 1.00 62.75 92 LEU A CA 1
ATOM 684 C C . LEU A 1 92 ? 4.609 12.368 -14.934 1.00 62.75 92 LEU A C 1
ATOM 686 O O . LEU A 1 92 ? 4.192 12.391 -13.775 1.00 62.75 92 LEU A O 1
ATOM 690 N N . PRO A 1 93 ? 3.766 12.144 -15.965 1.00 65.31 93 PRO A N 1
ATOM 691 C CA . PRO A 1 93 ? 2.325 12.020 -15.750 1.00 65.31 93 PRO A CA 1
ATOM 692 C C . PRO A 1 93 ? 1.938 10.752 -14.982 1.00 65.31 93 PRO A C 1
ATOM 694 O O . PRO A 1 93 ? 1.006 10.781 -14.182 1.00 65.31 93 PRO A O 1
ATOM 697 N N . ARG A 1 94 ? 2.649 9.639 -15.214 1.00 76.81 94 ARG A N 1
ATOM 698 C CA . ARG A 1 94 ? 2.354 8.356 -14.564 1.00 76.81 94 ARG A CA 1
ATOM 699 C C . ARG A 1 94 ? 2.849 8.357 -13.124 1.00 76.81 94 ARG A C 1
ATOM 701 O O . ARG A 1 94 ? 2.064 8.090 -12.225 1.00 76.81 94 ARG A O 1
ATOM 708 N N . ALA A 1 95 ? 4.098 8.766 -12.901 1.00 74.62 95 ALA A N 1
ATOM 709 C CA . ALA A 1 95 ? 4.681 8.805 -11.562 1.00 74.62 95 ALA A CA 1
ATOM 710 C C . ALA A 1 95 ? 3.901 9.735 -10.608 1.00 74.62 95 ALA A C 1
ATOM 712 O O . ALA A 1 95 ? 3.697 9.397 -9.444 1.00 74.62 95 ALA A O 1
ATOM 713 N N . ALA A 1 96 ? 3.389 10.870 -11.104 1.00 77.50 96 ALA A N 1
ATOM 714 C CA . ALA A 1 96 ? 2.527 11.756 -10.318 1.00 77.50 96 ALA A CA 1
ATOM 715 C C . ALA A 1 96 ? 1.157 11.129 -9.991 1.00 77.50 96 ALA A C 1
ATOM 717 O O . ALA A 1 96 ? 0.662 11.286 -8.873 1.00 77.50 96 ALA A O 1
ATOM 718 N N . GLY A 1 97 ? 0.549 10.414 -10.944 1.00 85.38 97 GLY A N 1
ATOM 719 C CA . GLY A 1 97 ? -0.709 9.693 -10.730 1.00 85.38 97 GLY A CA 1
ATOM 720 C C . GLY A 1 97 ? -0.567 8.565 -9.706 1.00 85.38 97 GLY A C 1
ATOM 721 O O . GLY A 1 97 ? -1.374 8.465 -8.779 1.00 85.38 97 GLY A O 1
ATOM 722 N N . ASP A 1 98 ? 0.504 7.780 -9.820 1.00 87.75 98 ASP A N 1
ATOM 723 C CA . ASP A 1 98 ? 0.822 6.688 -8.900 1.00 87.75 98 ASP A CA 1
ATOM 724 C C . ASP A 1 98 ? 1.055 7.235 -7.483 1.00 87.75 98 ASP A C 1
ATOM 726 O O . ASP A 1 98 ? 0.404 6.786 -6.534 1.00 87.75 98 ASP A O 1
ATOM 730 N N . ALA A 1 99 ? 1.870 8.290 -7.343 1.00 91.19 99 ALA A N 1
ATOM 731 C CA . ALA A 1 99 ? 2.097 8.972 -6.069 1.00 91.19 99 ALA A CA 1
ATOM 732 C C . ALA A 1 99 ? 0.792 9.484 -5.438 1.00 91.19 99 ALA A C 1
ATOM 734 O O . ALA A 1 99 ? 0.551 9.274 -4.247 1.00 91.19 99 ALA A O 1
ATOM 735 N N . ALA A 1 100 ? -0.079 10.126 -6.224 1.00 92.75 100 ALA A N 1
ATOM 736 C CA . ALA A 1 100 ? -1.356 10.640 -5.737 1.00 92.75 100 ALA A CA 1
ATOM 737 C C . ALA A 1 100 ? -2.290 9.515 -5.265 1.00 92.75 100 ALA A C 1
ATOM 739 O O . ALA A 1 100 ? -2.944 9.651 -4.228 1.00 92.75 100 ALA A O 1
ATOM 740 N N . SER A 1 101 ? -2.332 8.394 -5.991 1.00 93.00 101 SER A N 1
ATOM 741 C CA . SER A 1 101 ? -3.157 7.238 -5.631 1.00 93.00 101 SER A CA 1
ATOM 742 C C . SER A 1 101 ? -2.708 6.600 -4.310 1.00 93.00 101 SER A C 1
ATOM 744 O O . SER A 1 101 ? -3.533 6.370 -3.422 1.00 93.00 101 SER A O 1
ATOM 746 N N . LEU A 1 102 ? -1.3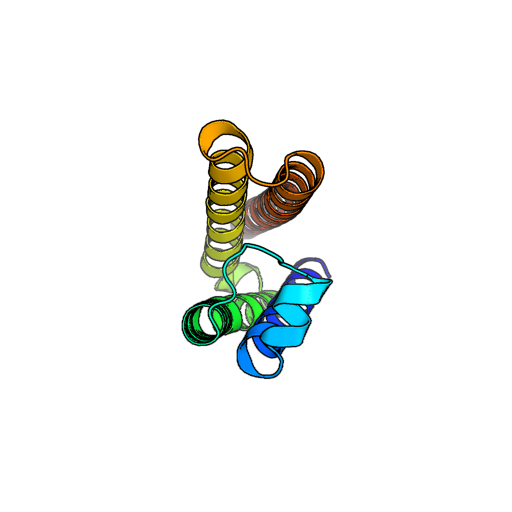97 6.419 -4.127 1.00 95.31 102 LEU A N 1
ATOM 747 C CA . LEU A 1 102 ? -0.803 5.898 -2.896 1.00 95.31 102 LEU A CA 1
ATOM 748 C C . LEU A 1 102 ? -1.021 6.857 -1.723 1.00 95.31 102 LEU A C 1
ATOM 750 O O . LEU A 1 102 ? -1.419 6.432 -0.636 1.00 95.31 102 LEU A O 1
ATOM 754 N N . ALA A 1 103 ? -0.838 8.162 -1.945 1.00 97.44 103 ALA A N 1
ATOM 755 C CA . ALA A 1 103 ? -1.088 9.174 -0.926 1.00 97.44 103 ALA A CA 1
ATOM 756 C C . ALA A 1 103 ? -2.554 9.158 -0.477 1.00 97.44 103 ALA A C 1
ATOM 758 O O . ALA A 1 103 ? -2.832 9.164 0.721 1.00 97.44 103 ALA A O 1
ATOM 759 N N . LEU A 1 104 ? -3.498 9.073 -1.419 1.00 97.50 104 LEU A N 1
ATOM 760 C CA . LEU A 1 104 ? -4.924 8.996 -1.115 1.00 97.50 104 LEU A CA 1
ATOM 761 C C . LEU A 1 104 ? -5.257 7.765 -0.263 1.00 97.50 104 LEU A C 1
ATOM 763 O O . LEU A 1 104 ? -5.932 7.896 0.759 1.00 97.50 104 LEU A O 1
ATOM 767 N N . VAL A 1 105 ? -4.761 6.582 -0.638 1.00 97.50 105 VAL A N 1
ATOM 768 C CA . VAL A 1 105 ? -4.961 5.354 0.150 1.00 97.50 105 VAL A CA 1
ATOM 769 C C . VAL A 1 105 ? -4.348 5.498 1.544 1.00 97.50 105 VAL A C 1
ATOM 771 O O . VAL A 1 105 ? -5.012 5.191 2.536 1.00 97.50 105 VAL A O 1
ATOM 774 N N . GLY A 1 106 ? -3.126 6.027 1.642 1.00 98.06 106 GLY A N 1
ATOM 775 C CA . GLY A 1 106 ? -2.453 6.289 2.915 1.00 98.06 106 GLY A CA 1
ATOM 776 C C . GLY A 1 106 ? -3.252 7.223 3.826 1.00 98.06 106 GLY A C 1
ATOM 777 O O . GLY A 1 106 ? -3.462 6.914 4.999 1.00 98.06 106 GLY A O 1
ATOM 778 N N . LEU A 1 107 ? -3.777 8.324 3.284 1.00 98.56 107 LEU A N 1
ATOM 779 C CA . LEU A 1 107 ? -4.605 9.284 4.020 1.00 98.56 107 LEU A CA 1
ATOM 780 C C . LEU A 1 107 ? -5.940 8.678 4.472 1.00 98.56 107 LEU A C 1
ATOM 782 O O . LEU A 1 107 ? -6.365 8.908 5.606 1.00 98.56 107 LEU A O 1
ATOM 786 N N . ILE A 1 108 ? -6.586 7.864 3.631 1.00 98.50 108 ILE A N 1
ATOM 787 C CA . ILE A 1 108 ? -7.812 7.144 4.000 1.00 98.50 108 ILE A CA 1
ATOM 788 C C . ILE A 1 108 ? -7.537 6.181 5.161 1.00 98.50 108 ILE A C 1
ATOM 790 O O . ILE A 1 108 ? -8.287 6.170 6.139 1.00 98.50 108 ILE A O 1
ATOM 794 N N . LEU A 1 109 ? -6.458 5.395 5.092 1.00 98.56 109 LEU A N 1
ATOM 795 C CA . LEU A 1 109 ? -6.083 4.462 6.158 1.00 98.56 109 LEU A CA 1
ATOM 796 C C . LEU A 1 109 ? -5.713 5.194 7.456 1.00 98.56 109 LEU A C 1
ATOM 798 O O . LEU A 1 109 ? -6.140 4.767 8.530 1.00 98.56 109 LEU A O 1
ATOM 802 N N . ALA A 1 110 ? -5.006 6.324 7.372 1.00 98.44 110 ALA A N 1
ATOM 803 C CA . ALA A 1 110 ? -4.721 7.176 8.526 1.00 98.44 110 ALA A CA 1
ATOM 804 C C . ALA A 1 110 ? -6.017 7.704 9.165 1.00 98.44 110 ALA A C 1
ATOM 806 O O . ALA A 1 110 ? -6.183 7.637 10.383 1.00 98.44 110 ALA A O 1
ATOM 807 N N . GLY A 1 111 ? -6.976 8.151 8.350 1.00 98.38 111 GLY A N 1
ATOM 808 C CA . GLY A 1 111 ? -8.304 8.554 8.810 1.00 98.38 111 GLY A CA 1
ATOM 809 C C . GLY A 1 111 ? -9.049 7.423 9.523 1.00 98.38 111 GLY A C 1
ATOM 8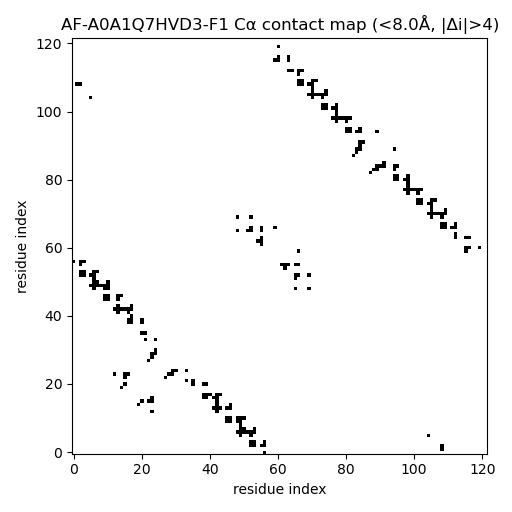10 O O . GLY A 1 111 ? -9.604 7.635 10.602 1.00 98.38 111 GLY A O 1
ATOM 811 N N . VAL A 1 112 ? -9.011 6.203 8.976 1.00 97.94 112 VAL A N 1
ATOM 812 C CA . VAL A 1 112 ? -9.589 5.016 9.627 1.00 97.94 112 VAL A CA 1
ATOM 813 C C . VAL A 1 112 ? -8.917 4.752 10.972 1.00 97.94 112 VAL A C 1
ATOM 815 O O . VAL A 1 112 ? -9.624 4.571 11.962 1.00 97.94 112 VAL A O 1
ATOM 818 N N . ALA A 1 113 ? -7.584 4.773 11.039 1.00 97.75 113 ALA A N 1
ATOM 819 C CA . ALA A 1 113 ? -6.852 4.576 12.289 1.00 97.75 113 ALA A CA 1
ATOM 820 C C . ALA A 1 113 ? -7.257 5.615 13.348 1.00 97.75 113 ALA A C 1
ATOM 822 O O . ALA A 1 113 ? -7.588 5.247 14.473 1.00 97.75 113 ALA A O 1
ATOM 823 N N . LEU A 1 114 ? -7.337 6.898 12.979 1.00 97.75 114 LEU A N 1
ATOM 824 C CA . LEU A 1 114 ? -7.770 7.973 13.879 1.00 97.75 114 LEU A CA 1
ATOM 825 C C . LEU A 1 114 ? -9.198 7.764 14.400 1.00 97.75 114 LEU A C 1
ATOM 827 O O . LEU A 1 114 ? -9.453 7.944 15.592 1.00 97.75 114 LEU A O 1
ATOM 831 N N . VAL A 1 115 ? -10.134 7.367 13.533 1.00 97.56 115 VAL A N 1
ATOM 832 C CA . VAL A 1 115 ? -11.519 7.067 13.934 1.00 97.56 115 VAL A CA 1
ATOM 833 C C . VAL A 1 115 ? -11.568 5.882 14.898 1.00 97.56 115 VAL A C 1
ATOM 835 O O . VAL A 1 115 ? -12.290 5.937 15.892 1.00 97.56 115 VAL A O 1
ATOM 838 N N . VAL A 1 116 ? -10.794 4.828 14.634 1.00 96.19 116 VAL A N 1
ATOM 839 C CA . VAL A 1 116 ? -10.708 3.642 15.497 1.00 96.19 116 VAL A CA 1
ATOM 840 C C . VAL A 1 116 ? -10.151 3.996 16.879 1.00 96.19 116 VAL A C 1
ATOM 842 O O . VAL A 1 116 ? -10.747 3.601 17.882 1.00 96.19 116 VAL A O 1
ATOM 845 N N . VAL A 1 117 ? -9.073 4.789 16.953 1.00 96.19 117 VAL A N 1
ATOM 846 C CA . VAL A 1 117 ? -8.511 5.253 18.236 1.00 96.19 117 VAL A CA 1
ATOM 847 C C . VAL A 1 117 ? -9.556 6.038 19.024 1.00 96.19 117 VAL A C 1
ATOM 849 O O . VAL A 1 117 ? -9.790 5.745 20.192 1.00 96.19 117 VAL A O 1
ATOM 852 N N . ARG A 1 118 ? -10.234 6.997 18.379 1.00 95.62 118 ARG A N 1
ATOM 853 C CA . ARG A 1 118 ? -11.246 7.833 19.044 1.00 95.62 118 ARG A CA 1
ATOM 854 C C . ARG A 1 118 ? -12.406 7.019 19.611 1.00 95.62 118 ARG A C 1
ATOM 856 O O . ARG A 1 118 ? -12.854 7.316 20.706 1.00 95.62 118 ARG A O 1
ATOM 863 N N . ARG A 1 119 ? -12.865 5.993 18.889 1.00 92.19 119 ARG A N 1
ATOM 864 C CA . ARG A 1 119 ? -13.951 5.103 19.337 1.00 92.19 119 ARG A CA 1
ATOM 865 C C . ARG A 1 119 ? -13.544 4.151 20.457 1.00 92.19 119 ARG A C 1
ATOM 867 O O . ARG A 1 119 ? -14.406 3.693 21.185 1.00 92.19 119 ARG A O 1
ATOM 874 N N . SER A 1 120 ? -12.258 3.833 20.572 1.00 88.62 120 SER A N 1
ATOM 875 C CA . SER A 1 120 ? -11.749 2.973 21.650 1.00 88.62 120 SER A CA 1
ATOM 876 C C . SER A 1 120 ? -11.623 3.715 22.985 1.00 88.62 120 SER A C 1
ATOM 878 O O . SER A 1 120 ? -11.490 3.078 24.024 1.00 88.62 120 SER A O 1
ATOM 880 N N . ALA A 1 121 ? -11.613 5.051 22.949 1.00 82.44 121 ALA A N 1
ATOM 881 C CA . ALA A 1 121 ? -11.454 5.916 24.116 1.00 82.44 121 ALA A CA 1
ATOM 882 C C . ALA A 1 121 ? -12.790 6.395 24.722 1.00 82.44 121 ALA A C 1
ATOM 884 O O . ALA A 1 121 ? -12.771 7.089 25.737 1.00 82.44 121 ALA A O 1
ATOM 885 N N . THR A 1 122 ? -13.919 6.065 24.087 1.00 70.69 122 THR A N 1
ATOM 886 C CA . THR A 1 122 ? -15.294 6.369 24.524 1.00 70.69 122 THR A CA 1
ATOM 887 C C . THR A 1 122 ? -15.981 5.113 25.018 1.00 70.69 122 THR A C 1
ATOM 889 O O . THR A 1 122 ? -16.657 5.188 26.062 1.00 70.69 122 THR A O 1
#

Nearest PDB structures (foldseek):
  8a3k-assembly1_UNK  TM=5.511E-01  e=3.887E+00  synthetic construct
  2rld-assembly1_A  TM=4.013E-01  e=3.887E+00  Bacteroides thetaiotaomicron VPI-5482

Sequence (122 aa):
MVLVIAGLLTVASALAELFAPAWFFDNIGPYPPYNRHYLGDLGAFVLPLGIGLLIAARDPIRHVALIALAAIGNLVHAANHAFDALVQSAQLPRAAGDAASLALVGLILAGVALVVVRRSAT

Solvent-accessible surface area (backbone atoms only — not comparable to full-atom values): 6106 Å² total; per-residue (Å²): 109,69,41,44,53,54,10,52,54,37,31,51,51,15,49,32,22,59,76,35,36,69,61,33,30,78,74,74,58,76,66,81,73,91,50,72,63,60,36,30,52,50,13,64,65,40,30,58,52,11,50,45,28,4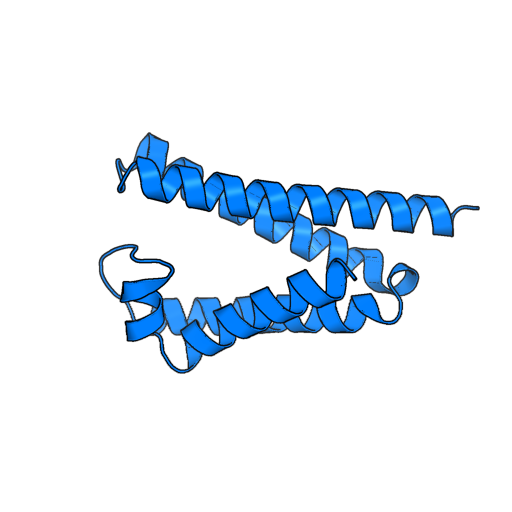6,54,23,56,77,45,47,70,88,27,35,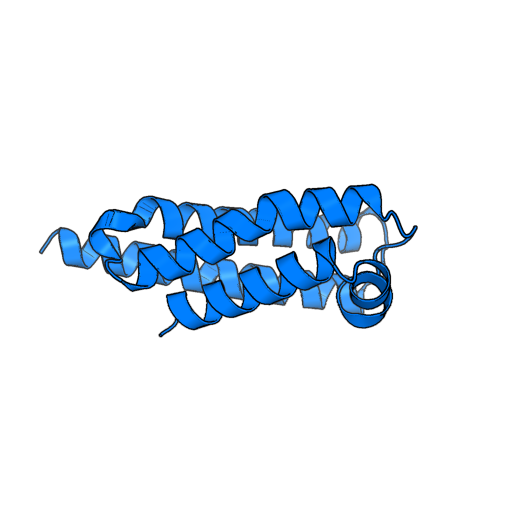68,56,39,38,49,51,11,51,52,26,39,55,51,15,50,52,33,44,45,36,27,77,72,68,66,39,66,53,73,57,32,48,51,53,16,50,52,31,35,51,53,11,52,53,33,40,51,51,28,54,52,40,54,57,63,74,77,109

pLDDT: mean 93.66, std 8.31, range [62.06, 98.75]

Secondary structure (DSSP, 8-state):
-HHHHHHHHHHHHHHHHHH-HHHHHHHT---SSP-HHHHHHHHHHHHHHHHHHHHHTT-TTTTHHHHHHHHHHHHHHHHHHHHHHHTS---HHHHHHHHHHHHHHHHHHHHHHHHHHHHH--

Mean predicted aligned error: 3.44 Å

Radius of gyration: 15.22 Å; Cα contacts (8 Å, |Δi|>4): 142; chains: 1; bounding box: 30×30×43 Å